Protein AF-A0AAN8LU54-F1 (afdb_monomer_lite)

Foldseek 3Di:
DVVVVLLVVLLVLLVVLLVCVVVDPVPDDLVRLLVNLVVLPAPSVQDDSVLSNVLSVVLSVPSPPDDSVCSVVSNVCSCVSRVPRDGPDDD

Radius o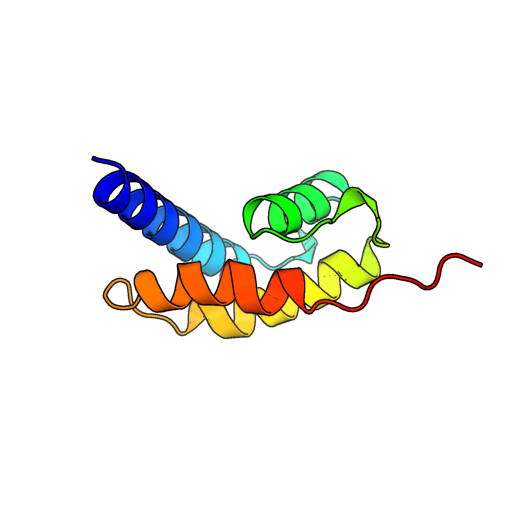f gyration: 13.21 Å; chains: 1; bounding box: 38×26×30 Å

Sequence (91 aa):
MIATRLNSHGIELLQLDRALSRHGLHQLDDSELRQACYVRGLDSGSLSINQCREWLSQWLQFSSRLKESEGSLLVHSMVLLSANYPKPYRH

Organism: NCBI:txid861788

Structure (mmCIF, N/CA/C/O backbone):
data_AF-A0AAN8LU54-F1
#
_entry.id   AF-A0AAN8LU54-F1
#
loop_
_atom_site.group_PDB
_atom_site.id
_atom_site.type_symbol
_atom_site.label_atom_id
_atom_site.label_alt_id
_atom_site.label_comp_id
_atom_site.label_asym_id
_atom_site.label_entity_id
_atom_site.label_seq_id
_atom_site.pdbx_PDB_ins_code
_atom_site.Cartn_x
_atom_site.Cartn_y
_atom_site.Cartn_z
_atom_site.occupancy
_atom_site.B_iso_or_equiv
_atom_site.auth_seq_id
_atom_site.auth_comp_id
_atom_site.auth_asym_id
_atom_site.auth_atom_id
_atom_site.pdbx_PDB_model_num
ATOM 1 N N . MET A 1 1 ? -11.757 18.079 13.543 1.00 73.38 1 MET A N 1
ATOM 2 C CA . MET A 1 1 ? -11.819 18.431 12.104 1.00 73.38 1 MET A CA 1
ATOM 3 C C . MET A 1 1 ? -10.797 17.650 11.269 1.00 73.38 1 MET A C 1
ATOM 5 O O . MET A 1 1 ? -11.216 16.972 10.344 1.00 73.38 1 MET A O 1
ATOM 9 N N . ILE A 1 2 ? -9.493 17.673 11.594 1.00 83.06 2 ILE A N 1
ATOM 10 C CA . ILE A 1 2 ? -8.455 16.947 10.822 1.00 83.06 2 ILE A CA 1
ATOM 11 C C . ILE A 1 2 ? -8.577 15.419 10.954 1.00 83.06 2 ILE A C 1
ATOM 13 O O . ILE A 1 2 ? -8.625 14.736 9.939 1.00 83.06 2 ILE A O 1
ATOM 17 N N . ALA A 1 3 ? -8.709 14.887 12.175 1.00 83.38 3 ALA A N 1
ATOM 18 C CA . ALA A 1 3 ? -8.833 13.441 12.401 1.00 83.38 3 ALA A CA 1
ATOM 19 C C . ALA A 1 3 ? -10.046 12.824 11.680 1.00 83.38 3 ALA A C 1
ATOM 21 O O . ALA A 1 3 ? -9.939 11.764 11.077 1.00 83.38 3 ALA A O 1
ATOM 22 N N . THR A 1 4 ? -11.184 13.525 11.678 1.00 86.94 4 THR A N 1
ATOM 23 C CA . THR A 1 4 ? -12.394 13.105 10.957 1.00 86.94 4 THR A CA 1
ATOM 24 C C . THR A 1 4 ? -12.148 13.022 9.454 1.00 86.94 4 THR A C 1
ATOM 26 O O . THR A 1 4 ? -12.459 12.004 8.851 1.00 86.94 4 THR A O 1
ATOM 29 N N . ARG A 1 5 ? -11.537 14.057 8.859 1.00 90.62 5 ARG A N 1
ATOM 30 C CA . ARG A 1 5 ? -11.210 14.077 7.424 1.00 90.62 5 ARG A CA 1
ATOM 31 C C . ARG A 1 5 ? -10.233 12.966 7.050 1.00 90.62 5 ARG A C 1
ATOM 33 O O . ARG A 1 5 ? -10.431 12.307 6.039 1.00 90.62 5 ARG A O 1
ATOM 40 N N . LEU A 1 6 ? -9.209 12.754 7.876 1.00 88.50 6 LEU A N 1
ATOM 41 C CA . LEU A 1 6 ? -8.226 11.695 7.670 1.00 88.50 6 LEU A CA 1
ATOM 42 C C . LEU A 1 6 ? -8.877 10.310 7.721 1.00 88.50 6 LEU A C 1
ATOM 44 O O . LEU A 1 6 ? -8.597 9.475 6.870 1.00 88.50 6 LEU A O 1
ATOM 48 N N . ASN A 1 7 ? -9.782 10.088 8.677 1.00 88.50 7 ASN A N 1
ATOM 49 C CA . ASN A 1 7 ? -10.500 8.825 8.796 1.00 88.50 7 ASN A CA 1
ATOM 50 C C . ASN A 1 7 ? -11.439 8.582 7.604 1.00 88.50 7 ASN A C 1
ATOM 52 O O . ASN A 1 7 ? -11.422 7.499 7.028 1.00 88.50 7 ASN A O 1
ATOM 56 N N . SER A 1 8 ? -12.211 9.595 7.190 1.00 90.94 8 SER A N 1
ATOM 57 C CA . SER A 1 8 ? -13.056 9.509 5.991 1.00 90.94 8 SER A CA 1
ATOM 58 C C . SER A 1 8 ? -12.235 9.160 4.752 1.00 90.94 8 SER A C 1
ATOM 60 O O . SER A 1 8 ? -12.583 8.231 4.030 1.00 90.94 8 SER A O 1
ATOM 62 N N . HIS A 1 9 ? -11.098 9.832 4.559 1.00 92.19 9 HIS A N 1
ATOM 63 C CA . HIS A 1 9 ? -10.226 9.566 3.422 1.00 92.19 9 HIS A CA 1
ATOM 64 C C . HIS A 1 9 ? -9.577 8.174 3.482 1.00 92.19 9 HIS A C 1
ATOM 66 O O . HIS A 1 9 ? -9.464 7.495 2.465 1.00 92.19 9 HIS A O 1
ATOM 72 N N . GLY A 1 10 ? -9.204 7.706 4.677 1.00 93.56 10 GLY A N 1
ATOM 73 C CA . GLY A 1 10 ? -8.719 6.340 4.876 1.00 93.56 10 GLY A CA 1
ATOM 74 C C . GLY A 1 10 ? -9.763 5.290 4.481 1.00 93.56 10 GLY A C 1
ATOM 75 O O . GLY A 1 10 ? -9.430 4.313 3.815 1.00 93.56 10 GLY A O 1
ATOM 76 N N . ILE A 1 11 ? -11.037 5.508 4.822 1.00 93.94 11 ILE A N 1
ATOM 77 C CA . ILE A 1 11 ? -12.132 4.608 4.428 1.00 93.94 11 ILE A CA 1
ATOM 78 C C . ILE A 1 11 ? -12.327 4.615 2.906 1.00 93.94 11 ILE A C 1
ATOM 80 O O . ILE A 1 11 ? -12.440 3.545 2.311 1.00 93.94 11 ILE A O 1
ATOM 84 N N . GLU A 1 12 ? -12.331 5.784 2.261 1.00 95.25 12 GLU A N 1
ATOM 85 C CA . GLU A 1 12 ? -12.416 5.894 0.794 1.00 95.25 12 GLU A CA 1
ATOM 86 C C . GLU A 1 12 ? -11.286 5.117 0.106 1.00 95.25 12 GLU A C 1
ATOM 88 O O . GLU A 1 12 ? -11.534 4.325 -0.808 1.00 95.25 12 GLU A O 1
ATOM 93 N N . LEU A 1 13 ? -10.052 5.284 0.591 1.00 96.12 13 LEU A N 1
ATOM 94 C CA . LEU A 1 13 ? -8.881 4.590 0.066 1.00 96.12 13 LEU A CA 1
ATOM 95 C C . LEU A 1 13 ? -8.977 3.069 0.263 1.00 96.12 13 LEU A C 1
ATOM 97 O O . LEU A 1 13 ? -8.635 2.313 -0.644 1.00 96.12 13 LEU A O 1
ATOM 101 N N . LEU A 1 14 ? -9.511 2.612 1.399 1.00 96.88 14 LEU A N 1
ATOM 102 C CA . LEU A 1 14 ? -9.761 1.192 1.657 1.00 96.88 14 LEU A CA 1
ATOM 103 C C . LEU A 1 14 ? -10.787 0.596 0.681 1.00 96.88 14 LEU A C 1
ATOM 105 O O . LEU A 1 14 ? -10.613 -0.528 0.203 1.00 96.88 14 LEU A O 1
ATOM 109 N N . GLN A 1 15 ? -11.858 1.326 0.352 1.00 95.94 15 GLN A N 1
ATOM 110 C CA . GLN A 1 15 ? -12.822 0.850 -0.648 1.00 95.94 15 GLN A CA 1
ATOM 111 C C . GLN A 1 15 ? -12.211 0.824 -2.051 1.00 95.94 15 GLN A C 1
ATOM 113 O O . GLN A 1 15 ? -12.439 -0.136 -2.795 1.00 95.94 15 GLN A O 1
ATOM 118 N N . LEU A 1 16 ? -11.395 1.827 -2.389 1.00 95.94 16 LEU A N 1
ATOM 119 C CA . LEU A 1 16 ? -10.632 1.858 -3.636 1.00 95.94 16 LEU A CA 1
ATOM 120 C C . LEU A 1 16 ? -9.693 0.646 -3.733 1.00 95.94 16 LEU A C 1
ATOM 122 O O . LEU A 1 16 ? -9.666 -0.022 -4.763 1.00 95.94 16 LEU A O 1
ATOM 126 N N . ASP A 1 17 ? -8.975 0.315 -2.659 1.00 97.31 17 ASP A N 1
ATOM 127 C CA . ASP A 1 17 ? -8.100 -0.860 -2.588 1.00 97.31 17 ASP A CA 1
ATOM 128 C C . ASP A 1 17 ? -8.861 -2.166 -2.819 1.00 97.31 17 ASP A C 1
ATOM 130 O O . ASP A 1 17 ? -8.422 -3.032 -3.577 1.00 97.31 17 ASP A O 1
ATOM 134 N N . ARG A 1 18 ? -10.035 -2.317 -2.202 1.00 96.31 18 ARG A N 1
ATOM 135 C CA . ARG A 1 18 ? -10.881 -3.501 -2.402 1.00 96.31 18 ARG A CA 1
ATOM 136 C C . ARG A 1 18 ? -11.377 -3.600 -3.843 1.00 96.31 18 ARG A C 1
ATOM 138 O O . ARG A 1 18 ? -11.400 -4.698 -4.395 1.00 96.31 18 ARG A O 1
ATOM 145 N N . ALA A 1 19 ? -11.772 -2.485 -4.459 1.00 95.69 19 ALA A N 1
ATOM 146 C CA . ALA A 1 19 ? -12.170 -2.458 -5.866 1.00 95.69 19 ALA A CA 1
ATOM 147 C C . ALA A 1 19 ? -11.000 -2.827 -6.785 1.00 95.69 19 ALA A C 1
ATOM 149 O O . ALA A 1 19 ? -11.129 -3.722 -7.621 1.00 95.69 19 ALA A O 1
ATOM 150 N N . LEU A 1 20 ? -9.836 -2.221 -6.556 1.00 96.00 20 LEU A N 1
ATOM 151 C CA . LEU A 1 20 ? -8.636 -2.471 -7.340 1.00 96.00 20 LEU A CA 1
ATOM 152 C C . LEU A 1 20 ? -8.128 -3.913 -7.181 1.00 96.00 20 LEU A C 1
ATOM 154 O O . LEU A 1 20 ? -7.706 -4.524 -8.157 1.00 96.00 20 LEU A O 1
ATOM 158 N N . SER A 1 21 ? -8.254 -4.501 -5.988 1.00 95.25 21 SER A N 1
ATOM 159 C CA . SER A 1 21 ? -7.936 -5.916 -5.743 1.00 95.25 21 SER A CA 1
ATOM 160 C C . SER A 1 21 ? -8.844 -6.867 -6.531 1.00 95.25 21 SER A C 1
ATOM 162 O O . SER A 1 21 ? -8.386 -7.916 -6.973 1.00 95.25 21 SER A O 1
ATOM 164 N N . ARG A 1 22 ? -10.124 -6.511 -6.729 1.00 94.56 22 ARG A N 1
ATOM 165 C CA . ARG A 1 22 ? -11.074 -7.315 -7.520 1.00 94.56 22 ARG A CA 1
ATOM 166 C C . ARG A 1 22 ? -10.865 -7.177 -9.026 1.00 94.56 22 ARG A C 1
ATOM 168 O O . ARG A 1 22 ? -11.118 -8.132 -9.750 1.00 94.56 22 ARG A O 1
ATOM 175 N N . HIS A 1 23 ? -10.479 -5.996 -9.505 1.00 91.62 23 HIS A N 1
ATOM 176 C CA . HIS A 1 23 ? -10.326 -5.720 -10.941 1.00 91.62 23 HIS A CA 1
ATOM 177 C C . HIS A 1 23 ? -8.911 -6.004 -11.456 1.00 91.62 23 HIS A C 1
ATOM 179 O O . HIS A 1 23 ? -8.731 -6.350 -12.620 1.00 91.62 23 HIS A O 1
ATOM 185 N N . GLY A 1 24 ? -7.921 -5.969 -10.567 1.00 91.88 24 GLY A N 1
ATOM 186 C CA . GLY A 1 24 ? -6.534 -6.287 -10.861 1.00 91.88 24 GLY A CA 1
ATOM 187 C C . GLY A 1 24 ? -5.759 -5.115 -11.465 1.00 91.88 24 GLY A C 1
ATOM 188 O O . GLY A 1 24 ? -6.274 -4.287 -12.208 1.00 91.88 24 GLY A O 1
ATOM 189 N N . LEU A 1 25 ? -4.455 -5.089 -11.185 1.00 94.31 25 LEU A N 1
ATOM 190 C CA . LEU A 1 25 ? -3.545 -4.019 -11.613 1.00 94.31 25 LEU A CA 1
ATOM 191 C C . LEU A 1 25 ? -3.260 -3.989 -13.121 1.00 94.31 25 LEU A C 1
ATOM 193 O O . LEU A 1 25 ? -2.568 -3.095 -13.596 1.00 94.31 25 LEU A O 1
ATOM 197 N N . HIS A 1 26 ? -3.693 -4.994 -13.878 1.00 92.44 26 HIS A N 1
ATOM 198 C CA . HIS A 1 26 ? -3.464 -5.063 -15.324 1.00 92.44 26 HIS A CA 1
ATOM 199 C C . HIS A 1 26 ? -4.330 -4.066 -16.105 1.00 92.44 26 HIS A C 1
ATOM 201 O O . HIS A 1 26 ? -4.020 -3.786 -17.255 1.00 92.44 26 HIS A O 1
ATOM 207 N N . GLN A 1 27 ? -5.392 -3.546 -15.483 1.00 92.06 27 GLN A N 1
ATOM 208 C CA . GLN A 1 27 ? -6.274 -2.545 -16.085 1.00 92.06 27 GLN A CA 1
ATOM 209 C C . GLN A 1 27 ? -5.729 -1.122 -15.968 1.00 92.06 27 GLN A C 1
ATOM 211 O O . GLN A 1 27 ? -6.226 -0.245 -16.660 1.00 92.06 27 GLN A O 1
ATOM 216 N N . LEU A 1 28 ? -4.738 -0.907 -15.097 1.00 96.62 28 LEU A N 1
ATOM 217 C CA . LEU A 1 28 ? -4.124 0.399 -14.908 1.00 96.62 28 LEU A CA 1
ATOM 218 C C . LEU A 1 28 ? -3.033 0.628 -15.947 1.00 96.62 28 LEU A C 1
ATOM 220 O O . LEU A 1 28 ? -2.136 -0.215 -16.097 1.00 96.62 28 LEU A O 1
ATOM 224 N N . ASP A 1 29 ? -3.077 1.791 -16.587 1.00 97.25 29 ASP A N 1
ATOM 225 C CA . ASP A 1 29 ? -1.941 2.296 -17.346 1.00 97.25 29 ASP A CA 1
ATOM 226 C C . ASP A 1 29 ? -0.801 2.774 -16.421 1.00 97.25 29 ASP A C 1
ATOM 228 O O . ASP A 1 29 ? -0.901 2.790 -15.189 1.00 97.25 29 ASP A O 1
ATOM 232 N N . ASP A 1 30 ? 0.330 3.144 -17.018 1.00 97.94 30 ASP A N 1
ATOM 233 C CA . ASP A 1 30 ? 1.525 3.564 -16.284 1.00 97.94 30 ASP A CA 1
ATOM 234 C C . ASP A 1 30 ? 1.307 4.833 -15.438 1.00 97.94 30 ASP A C 1
ATOM 236 O O . ASP A 1 30 ? 1.915 4.980 -14.372 1.00 97.94 30 ASP A O 1
ATOM 240 N N . SER A 1 31 ? 0.451 5.752 -15.892 1.00 97.56 31 SER A N 1
ATOM 241 C CA . SER A 1 31 ? 0.119 6.984 -15.172 1.00 97.56 31 SER A CA 1
ATOM 242 C C . SER A 1 31 ? -0.778 6.683 -13.976 1.00 97.56 31 SER A C 1
ATOM 244 O O . SER A 1 31 ? -0.477 7.086 -12.848 1.00 97.56 31 SER A O 1
ATOM 246 N N . GLU A 1 32 ? -1.828 5.895 -14.194 1.00 97.75 32 GLU A N 1
ATOM 247 C CA . GLU A 1 32 ? -2.765 5.463 -13.162 1.00 97.75 32 GLU A CA 1
ATOM 248 C C . GLU A 1 32 ? -2.064 4.642 -12.079 1.00 97.75 32 GLU A C 1
ATOM 250 O O . GLU A 1 32 ? -2.319 4.830 -10.888 1.00 97.75 32 GLU A O 1
ATOM 255 N N . LEU A 1 33 ? -1.121 3.779 -12.463 1.00 97.94 33 LEU A N 1
ATOM 256 C CA . LEU A 1 33 ? -0.321 2.993 -11.531 1.00 97.94 33 LEU A CA 1
ATOM 257 C C . LEU A 1 33 ? 0.549 3.885 -10.631 1.00 97.94 33 LEU A C 1
ATOM 259 O O . LEU A 1 33 ? 0.592 3.691 -9.409 1.00 97.94 33 LEU A O 1
ATOM 263 N N . ARG A 1 34 ? 1.224 4.888 -11.210 1.00 97.81 34 ARG A N 1
ATOM 264 C CA . ARG A 1 34 ? 2.013 5.863 -10.441 1.00 97.81 34 ARG A CA 1
ATOM 265 C C . ARG A 1 34 ? 1.127 6.681 -9.516 1.00 97.81 34 ARG A C 1
ATOM 267 O O . ARG A 1 34 ? 1.496 6.874 -8.357 1.00 97.81 34 ARG A O 1
ATOM 274 N N . GLN A 1 35 ? -0.033 7.119 -9.995 1.00 97.94 35 GLN A N 1
ATOM 275 C CA . GLN A 1 35 ? -0.980 7.883 -9.194 1.00 97.94 35 GLN A CA 1
ATOM 276 C C . GLN A 1 35 ? -1.523 7.045 -8.034 1.00 97.94 35 GLN A C 1
ATOM 278 O O . GLN A 1 35 ? -1.568 7.521 -6.901 1.00 97.94 35 GLN A O 1
ATOM 283 N N . ALA A 1 36 ? -1.865 5.779 -8.281 1.00 97.69 36 ALA A N 1
ATOM 284 C CA . ALA A 1 36 ? -2.314 4.853 -7.250 1.00 97.69 36 ALA A CA 1
ATOM 285 C C . ALA A 1 36 ? -1.246 4.659 -6.160 1.00 97.69 36 ALA A C 1
ATOM 287 O O . ALA A 1 36 ? -1.570 4.669 -4.972 1.00 97.69 36 ALA A O 1
ATOM 288 N N . CYS A 1 37 ? 0.029 4.555 -6.527 1.00 97.44 37 CYS A N 1
ATOM 289 C CA . CYS A 1 37 ? 1.116 4.513 -5.549 1.00 97.44 37 CYS A CA 1
ATOM 290 C C . CYS A 1 37 ? 1.263 5.843 -4.787 1.00 97.44 37 CYS A C 1
ATOM 292 O O . CYS A 1 37 ? 1.392 5.849 -3.562 1.00 97.44 37 CYS A O 1
ATOM 294 N N . TYR A 1 38 ? 1.183 6.970 -5.500 1.00 97.00 38 TYR A N 1
ATOM 295 C CA . TYR A 1 38 ? 1.369 8.308 -4.939 1.00 97.00 38 TYR A CA 1
ATOM 296 C C . TYR A 1 38 ? 0.333 8.654 -3.869 1.00 97.00 38 TYR A C 1
ATOM 298 O O . TYR A 1 38 ? 0.693 9.092 -2.777 1.00 97.00 38 TYR A O 1
ATOM 306 N N . VAL A 1 39 ? -0.954 8.387 -4.123 1.00 95.94 39 VAL A N 1
ATOM 307 C CA . VAL A 1 39 ? -2.021 8.656 -3.137 1.00 95.94 39 VAL A CA 1
ATOM 308 C C . VAL A 1 39 ? -1.884 7.814 -1.865 1.00 95.94 39 VAL A C 1
ATOM 310 O O . VAL A 1 39 ? -2.425 8.179 -0.827 1.00 95.94 39 VAL A O 1
ATOM 313 N N . ARG A 1 40 ? -1.132 6.707 -1.924 1.00 95.94 40 ARG A N 1
ATOM 314 C CA . ARG A 1 40 ? -0.806 5.852 -0.772 1.00 95.94 40 ARG A CA 1
ATOM 315 C C . ARG A 1 40 ? 0.511 6.245 -0.089 1.00 95.94 40 ARG A C 1
ATOM 317 O O . ARG A 1 40 ? 0.951 5.565 0.832 1.00 95.94 40 ARG A O 1
ATOM 324 N N . GLY A 1 41 ? 1.115 7.358 -0.507 1.00 94.62 41 GLY A N 1
ATOM 325 C CA . GLY A 1 41 ? 2.286 7.965 0.119 1.00 94.62 41 GLY A CA 1
ATOM 326 C C . GLY A 1 41 ? 3.633 7.522 -0.452 1.00 94.62 41 GLY A C 1
ATOM 327 O O . GLY A 1 41 ? 4.658 7.929 0.093 1.00 94.62 41 GLY A O 1
ATOM 328 N N . LEU A 1 42 ? 3.661 6.698 -1.507 1.00 96.44 42 LEU A N 1
ATOM 329 C CA . LEU A 1 42 ? 4.900 6.298 -2.182 1.00 96.44 42 LEU A CA 1
ATOM 330 C C . LEU A 1 42 ? 5.378 7.406 -3.128 1.00 96.44 42 LEU A C 1
ATOM 332 O O . LEU A 1 42 ? 4.594 7.920 -3.923 1.00 96.44 42 LEU A O 1
ATOM 336 N N . ASP A 1 43 ? 6.674 7.724 -3.111 1.00 94.56 43 ASP A N 1
ATOM 337 C CA . ASP A 1 43 ? 7.298 8.588 -4.125 1.00 94.56 43 ASP A CA 1
ATOM 338 C C . ASP A 1 43 ? 7.417 7.846 -5.467 1.00 94.56 43 ASP A C 1
ATOM 340 O O . ASP A 1 43 ? 8.484 7.402 -5.884 1.00 94.56 43 ASP A O 1
ATOM 344 N N . SER A 1 44 ? 6.286 7.659 -6.140 1.00 94.31 44 SER A N 1
ATOM 345 C CA . SER A 1 44 ? 6.196 6.875 -7.370 1.00 94.31 44 SER A CA 1
ATOM 346 C C . SER A 1 44 ? 6.889 7.532 -8.562 1.00 94.31 44 SER A C 1
ATOM 348 O O . SER A 1 44 ? 7.181 6.844 -9.536 1.00 94.31 44 SER A O 1
ATOM 350 N N . GLY A 1 45 ? 7.188 8.835 -8.509 1.00 92.38 45 GLY A N 1
ATOM 351 C CA . GLY A 1 45 ? 7.896 9.560 -9.569 1.00 92.38 45 GLY A CA 1
ATOM 352 C C . GLY A 1 45 ? 9.357 9.134 -9.729 1.00 92.38 45 GLY A C 1
ATOM 353 O O . GLY A 1 45 ? 9.880 9.154 -10.841 1.00 92.38 45 GLY A O 1
ATOM 354 N N . SER A 1 46 ? 10.006 8.700 -8.644 1.00 91.44 46 SER A N 1
ATOM 355 C CA . SER A 1 46 ? 11.402 8.244 -8.663 1.00 91.44 46 SER A CA 1
ATOM 356 C C . SER A 1 46 ? 11.570 6.748 -8.954 1.00 91.44 46 SER A C 1
ATOM 358 O O . SER A 1 46 ? 12.699 6.275 -9.086 1.00 91.44 46 SER A O 1
ATOM 360 N N . LEU A 1 47 ? 10.469 6.003 -9.082 1.00 93.81 47 LEU A N 1
ATOM 361 C CA . LEU A 1 47 ? 10.470 4.551 -9.256 1.00 93.81 47 LEU A CA 1
ATOM 362 C C . LEU A 1 47 ? 10.204 4.131 -10.704 1.00 93.81 47 LEU A C 1
ATOM 364 O O . LEU A 1 47 ? 9.555 4.834 -11.485 1.00 93.81 47 LEU A O 1
ATOM 368 N N . SER A 1 48 ? 10.657 2.933 -11.067 1.00 95.62 48 SER A N 1
ATOM 369 C CA . SER A 1 48 ? 10.197 2.276 -12.293 1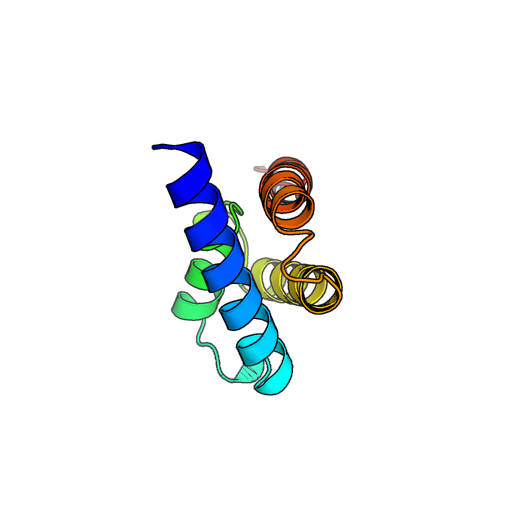.00 95.62 48 SER A CA 1
ATOM 370 C C . SER A 1 48 ? 8.727 1.851 -12.171 1.00 95.62 48 SER A C 1
ATOM 372 O O . SER A 1 48 ? 8.191 1.676 -11.074 1.00 95.62 48 SER A O 1
ATOM 374 N N . ILE A 1 49 ? 8.069 1.636 -13.312 1.00 96.19 49 ILE A N 1
ATOM 375 C CA . ILE A 1 49 ? 6.691 1.121 -13.355 1.00 96.19 49 ILE A CA 1
ATOM 376 C C . ILE A 1 49 ? 6.591 -0.258 -12.698 1.00 96.19 49 ILE A C 1
ATOM 378 O O . ILE A 1 49 ? 5.651 -0.517 -11.951 1.00 96.19 49 ILE A O 1
ATOM 382 N N . ASN A 1 50 ? 7.589 -1.122 -12.901 1.00 95.81 50 ASN A N 1
ATOM 383 C CA . ASN A 1 50 ? 7.618 -2.446 -12.279 1.00 95.81 50 ASN A CA 1
ATOM 384 C C . ASN A 1 50 ? 7.687 -2.358 -10.749 1.00 95.81 50 ASN A C 1
ATOM 386 O O . ASN A 1 50 ? 6.935 -3.056 -10.075 1.00 95.81 50 ASN A O 1
ATOM 390 N N . GLN A 1 51 ? 8.504 -1.451 -10.203 1.00 96.31 51 GLN A N 1
ATOM 391 C CA . GLN A 1 51 ? 8.558 -1.191 -8.758 1.00 96.31 51 GLN A CA 1
ATOM 392 C C . GLN A 1 51 ? 7.224 -0.663 -8.218 1.00 96.31 51 GLN A C 1
ATOM 394 O O . GLN A 1 51 ? 6.750 -1.137 -7.188 1.00 96.31 51 GLN A O 1
ATOM 399 N N . CYS A 1 52 ? 6.579 0.265 -8.935 1.00 97.00 52 CYS A N 1
ATOM 400 C CA . CYS A 1 52 ? 5.241 0.745 -8.575 1.00 97.00 52 CYS A CA 1
ATOM 401 C C . CYS A 1 52 ? 4.224 -0.409 -8.554 1.00 97.00 52 CYS A C 1
ATOM 403 O O . CYS A 1 52 ? 3.442 -0.536 -7.615 1.00 97.00 52 CYS A O 1
ATOM 405 N N . ARG A 1 53 ? 4.258 -1.287 -9.565 1.00 97.38 53 ARG A N 1
ATOM 406 C CA . ARG A 1 53 ? 3.343 -2.431 -9.691 1.00 97.38 53 ARG A CA 1
ATOM 407 C C . ARG A 1 53 ? 3.538 -3.431 -8.561 1.00 97.38 53 ARG A C 1
ATOM 409 O O . ARG A 1 53 ? 2.559 -3.885 -7.974 1.00 97.38 53 ARG A O 1
ATOM 416 N N . GLU A 1 54 ? 4.788 -3.761 -8.258 1.00 96.88 54 GLU A N 1
ATOM 417 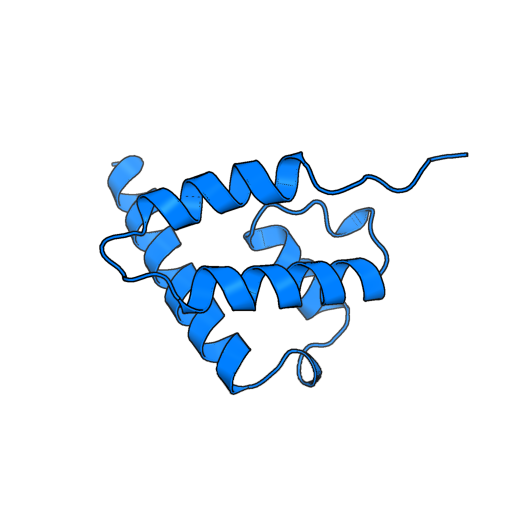C CA . GLU A 1 54 ? 5.139 -4.669 -7.172 1.00 96.88 54 GLU A CA 1
ATOM 418 C C . GLU A 1 54 ? 4.694 -4.108 -5.820 1.00 96.88 54 GLU A C 1
ATOM 420 O O . GLU A 1 54 ? 3.985 -4.787 -5.074 1.00 96.88 54 GLU A O 1
ATOM 425 N N . TRP A 1 55 ? 5.037 -2.849 -5.536 1.00 97.38 55 TRP A N 1
ATOM 426 C CA . TRP A 1 55 ? 4.657 -2.192 -4.290 1.00 97.38 55 TRP A CA 1
ATOM 427 C C . TRP A 1 55 ? 3.139 -2.130 -4.123 1.00 97.38 55 TRP A C 1
ATOM 429 O O . TRP A 1 55 ? 2.614 -2.500 -3.074 1.00 97.38 55 TRP A O 1
ATOM 439 N N . LEU A 1 56 ? 2.413 -1.729 -5.171 1.00 97.81 56 LEU A N 1
ATOM 440 C CA . LEU A 1 56 ? 0.957 -1.641 -5.126 1.00 97.81 56 LEU A CA 1
ATOM 441 C C . LEU A 1 56 ? 0.314 -3.022 -4.958 1.00 97.81 56 LEU A C 1
ATOM 443 O O . LEU A 1 56 ? -0.660 -3.157 -4.225 1.00 97.81 56 LEU A O 1
ATOM 447 N N . SER A 1 57 ? 0.875 -4.067 -5.570 1.00 97.44 57 SER A N 1
ATOM 448 C CA . SER A 1 57 ? 0.418 -5.444 -5.355 1.00 97.44 57 SER A CA 1
ATOM 449 C C . SER A 1 57 ? 0.566 -5.862 -3.889 1.00 97.44 57 SER A C 1
ATOM 451 O O . SER A 1 57 ? -0.369 -6.413 -3.308 1.00 97.44 57 SER A O 1
ATOM 453 N N . GLN A 1 58 ? 1.715 -5.582 -3.269 1.00 96.62 58 GLN A N 1
ATOM 454 C CA . GLN A 1 58 ? 1.953 -5.879 -1.852 1.00 96.62 58 GLN A CA 1
ATOM 455 C C . GLN A 1 58 ? 1.030 -5.061 -0.939 1.00 96.62 58 GLN A C 1
ATOM 457 O O . GLN A 1 58 ? 0.432 -5.609 -0.012 1.00 96.62 58 GLN A O 1
ATOM 462 N N . TRP A 1 59 ? 0.851 -3.773 -1.243 1.00 97.81 59 TRP A N 1
ATOM 463 C CA . TRP A 1 59 ? -0.080 -2.895 -0.541 1.00 97.81 59 TRP A CA 1
ATOM 464 C C . TRP A 1 59 ? -1.499 -3.467 -0.541 1.00 97.81 59 TRP A C 1
ATOM 466 O O . TRP A 1 59 ? -2.096 -3.620 0.521 1.00 97.81 59 TRP A O 1
ATOM 476 N N . LEU A 1 60 ? -2.020 -3.849 -1.711 1.00 97.50 60 LEU A N 1
ATOM 477 C CA . LEU A 1 60 ? -3.377 -4.378 -1.850 1.00 97.50 60 LEU A CA 1
ATOM 478 C C . LEU A 1 60 ? -3.574 -5.707 -1.113 1.00 97.50 60 LEU A C 1
ATOM 480 O O . LEU A 1 60 ? -4.640 -5.940 -0.542 1.00 97.50 60 LEU A O 1
ATOM 484 N N . GLN A 1 61 ? -2.555 -6.571 -1.065 1.00 95.88 61 GLN A N 1
ATOM 485 C CA . GLN A 1 61 ? -2.611 -7.803 -0.267 1.00 95.88 61 GLN A CA 1
ATOM 486 C C . GLN A 1 61 ? -2.755 -7.526 1.234 1.00 95.88 61 GLN A C 1
ATOM 488 O O . GLN A 1 61 ? -3.396 -8.309 1.937 1.00 95.88 61 GLN A O 1
ATOM 493 N N . PHE A 1 62 ? -2.168 -6.431 1.720 1.00 96.62 62 PHE A N 1
ATOM 494 C CA . PHE A 1 62 ? -2.286 -5.982 3.102 1.00 96.62 62 PHE A CA 1
ATOM 495 C C . PHE A 1 62 ? -3.616 -5.261 3.354 1.00 96.62 62 PHE A C 1
ATOM 497 O O . PHE A 1 62 ? -4.399 -5.691 4.203 1.00 96.62 62 PHE A O 1
ATOM 504 N N . SER A 1 63 ? -3.900 -4.192 2.609 1.00 97.31 63 SER A N 1
ATOM 505 C CA . SER A 1 63 ? -5.017 -3.294 2.904 1.00 97.31 63 SER A CA 1
ATOM 506 C C . SER A 1 63 ? -6.379 -3.949 2.685 1.00 97.31 63 SER A C 1
ATOM 508 O O . SER A 1 63 ? -7.299 -3.707 3.462 1.00 97.31 6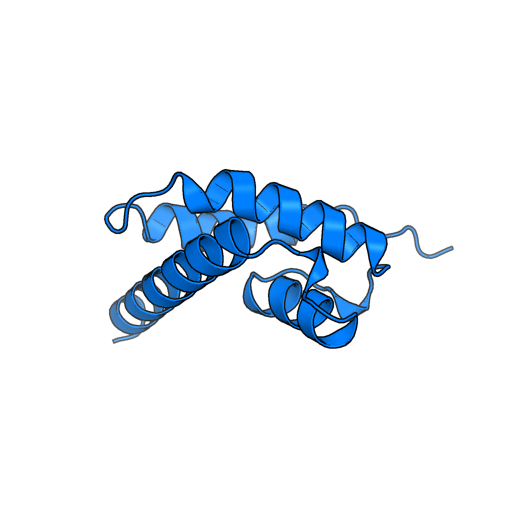3 SER A O 1
ATOM 510 N N . SER A 1 64 ? -6.510 -4.864 1.716 1.00 93.62 64 SER A N 1
ATOM 511 C CA . SER A 1 64 ? -7.759 -5.605 1.473 1.00 93.62 64 SER A CA 1
ATOM 512 C C . SER A 1 64 ? -8.221 -6.462 2.659 1.00 93.62 64 SER A C 1
ATOM 514 O O . SER A 1 64 ? -9.406 -6.787 2.746 1.00 93.62 64 SER A O 1
ATOM 516 N N . ARG A 1 65 ? -7.314 -6.804 3.585 1.00 94.56 65 ARG A N 1
ATOM 517 C CA . ARG A 1 65 ? -7.611 -7.597 4.790 1.00 94.56 65 ARG A CA 1
ATOM 518 C C . ARG A 1 65 ? -8.100 -6.749 5.962 1.00 94.56 65 ARG A C 1
ATOM 520 O O . ARG A 1 65 ? -8.594 -7.313 6.936 1.00 94.56 65 ARG A O 1
ATOM 527 N N . LEU A 1 66 ? -7.965 -5.426 5.880 1.00 96.81 66 LEU A N 1
ATOM 528 C CA . LEU A 1 66 ? -8.361 -4.520 6.951 1.00 96.81 66 LEU A CA 1
ATOM 529 C C . LEU A 1 66 ? -9.876 -4.296 6.969 1.00 96.81 66 LEU A C 1
ATOM 531 O O . LEU A 1 66 ? -10.543 -4.171 5.932 1.00 96.81 66 LEU A O 1
ATOM 535 N N . LYS A 1 67 ? -10.421 -4.203 8.179 1.00 95.19 67 LYS A N 1
ATOM 536 C CA . LYS A 1 67 ? -11.790 -3.760 8.451 1.00 95.19 67 LYS A CA 1
ATOM 537 C C . LYS A 1 67 ? -11.844 -2.234 8.475 1.00 95.19 67 LYS A C 1
ATOM 539 O O . LYS A 1 67 ? -10.854 -1.561 8.735 1.00 95.19 67 LYS A O 1
ATOM 544 N N . GLU A 1 68 ? -13.028 -1.666 8.280 1.00 92.69 68 GLU A N 1
ATOM 545 C CA . GLU A 1 68 ? -13.213 -0.204 8.336 1.00 92.69 68 GLU A CA 1
ATOM 546 C C . GLU A 1 68 ? -12.918 0.373 9.728 1.00 92.69 68 GLU A C 1
ATOM 548 O O . GLU A 1 68 ? -12.396 1.478 9.848 1.00 92.69 68 GLU A O 1
ATOM 553 N N . SER A 1 69 ? -13.150 -0.414 10.784 1.00 93.56 69 SER A N 1
ATOM 554 C CA . SER A 1 69 ? -12.756 -0.075 12.157 1.00 93.56 69 SER A CA 1
ATOM 555 C C . SER A 1 69 ? -11.237 0.032 12.353 1.00 93.56 69 SER A C 1
ATOM 557 O O . SER A 1 69 ? -10.790 0.552 13.370 1.00 93.56 69 SER A O 1
ATOM 559 N N . GLU A 1 70 ? -10.439 -0.463 11.403 1.00 94.50 70 GLU A N 1
ATOM 560 C CA . GLU A 1 70 ? -8.973 -0.478 11.437 1.00 94.50 70 GLU A CA 1
ATOM 561 C C . GLU A 1 70 ? -8.365 0.634 10.561 1.00 94.50 70 GLU A C 1
ATOM 563 O O . GLU A 1 70 ? -7.188 0.579 10.205 1.00 94.50 70 GLU A O 1
ATOM 568 N N . GLY A 1 71 ? -9.137 1.682 10.241 1.00 91.81 71 GLY A N 1
ATOM 569 C CA . GLY A 1 71 ? -8.676 2.819 9.433 1.00 91.81 71 GLY A CA 1
ATOM 570 C C . GLY A 1 71 ? -7.403 3.487 9.970 1.00 91.81 71 GLY A C 1
ATOM 571 O O . GLY A 1 71 ? -6.526 3.863 9.194 1.00 91.81 71 GLY A O 1
ATOM 572 N N . SER A 1 72 ? -7.228 3.553 11.294 1.00 92.19 72 SER A N 1
ATOM 573 C CA . SER A 1 72 ? -5.979 4.041 11.893 1.00 92.19 72 SER A CA 1
ATOM 574 C C . SER A 1 72 ? -4.771 3.206 11.465 1.00 92.19 72 SER A C 1
ATOM 576 O O . SER A 1 72 ? -3.743 3.782 11.120 1.00 92.19 72 SER A O 1
ATOM 578 N N . LEU A 1 73 ? -4.880 1.873 11.446 1.00 95.31 73 LEU A N 1
ATOM 579 C CA . LEU A 1 73 ? -3.786 0.997 11.018 1.00 95.31 73 LEU A CA 1
ATOM 580 C C . LEU A 1 73 ? -3.449 1.234 9.544 1.00 95.31 73 LEU A C 1
ATOM 582 O O . LEU A 1 73 ? -2.276 1.396 9.226 1.00 95.31 73 LEU A O 1
ATOM 586 N N . LEU A 1 74 ? -4.460 1.354 8.674 1.00 96.06 74 LEU A N 1
ATOM 587 C CA . LEU A 1 74 ? -4.265 1.674 7.256 1.00 96.06 74 LEU A CA 1
ATOM 588 C C . LEU A 1 74 ? -3.415 2.940 7.081 1.00 96.06 74 LEU A C 1
ATOM 590 O O . LEU A 1 74 ? -2.394 2.909 6.398 1.00 96.06 74 LEU A O 1
ATOM 594 N N . VAL A 1 75 ? -3.807 4.038 7.733 1.00 93.50 75 VAL A N 1
ATOM 595 C CA . VAL A 1 75 ? -3.136 5.337 7.578 1.00 93.50 75 VAL A CA 1
ATOM 596 C C . VAL A 1 75 ? -1.715 5.323 8.155 1.00 93.50 75 VAL A C 1
ATOM 598 O O . VAL A 1 75 ? -0.809 5.897 7.555 1.00 93.50 75 VAL A O 1
ATOM 601 N N . HIS A 1 76 ? -1.475 4.638 9.279 1.00 94.69 76 HIS A N 1
ATOM 602 C CA . HIS A 1 76 ? -0.111 4.482 9.806 1.00 94.69 76 HIS A CA 1
ATOM 603 C C . HIS A 1 76 ? 0.752 3.616 8.883 1.00 94.69 76 HIS A C 1
ATOM 605 O O . HIS A 1 76 ? 1.917 3.935 8.643 1.00 94.69 76 HIS A O 1
ATOM 611 N N . SER A 1 77 ? 0.182 2.551 8.320 1.00 96.06 77 SER A N 1
ATOM 612 C CA . SER A 1 77 ? 0.869 1.687 7.365 1.00 96.06 77 SER A CA 1
ATOM 613 C C . SER A 1 77 ? 1.217 2.401 6.064 1.00 96.06 77 SER A C 1
ATOM 615 O O . SER A 1 77 ? 2.272 2.098 5.516 1.00 96.06 77 SER A O 1
ATOM 617 N N . MET A 1 78 ? 0.417 3.371 5.595 1.00 95.06 78 MET A N 1
ATOM 618 C CA . MET A 1 78 ? 0.798 4.220 4.452 1.00 95.06 78 MET A CA 1
ATOM 619 C C . MET A 1 78 ? 2.165 4.860 4.700 1.00 95.06 78 MET A C 1
ATOM 621 O O . MET A 1 78 ? 3.065 4.720 3.882 1.00 95.06 78 MET A O 1
ATOM 625 N N . VA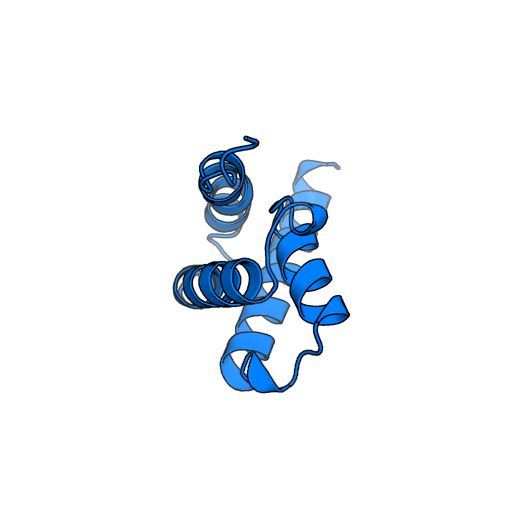L A 1 79 ? 2.348 5.486 5.868 1.00 94.69 79 VAL A N 1
ATOM 626 C CA . VAL A 1 79 ? 3.611 6.142 6.240 1.00 94.69 79 VAL A CA 1
ATOM 627 C C . VAL A 1 79 ? 4.730 5.122 6.432 1.00 94.69 79 VAL A C 1
ATOM 629 O O . VAL A 1 79 ? 5.814 5.287 5.880 1.00 94.69 79 VAL A O 1
ATOM 632 N N . LEU A 1 80 ? 4.484 4.060 7.206 1.00 95.81 80 LEU A N 1
ATOM 633 C CA . LEU A 1 80 ? 5.510 3.067 7.527 1.00 95.81 80 LEU A CA 1
ATOM 634 C C . LEU A 1 80 ? 6.016 2.340 6.278 1.00 95.81 80 LEU A C 1
ATOM 636 O O . LEU A 1 80 ? 7.222 2.170 6.125 1.00 95.81 80 LEU A O 1
ATOM 640 N N . LEU A 1 81 ? 5.126 1.916 5.383 1.00 95.12 81 LEU A N 1
ATOM 641 C CA . LEU A 1 81 ? 5.506 1.141 4.203 1.00 95.12 81 LEU A CA 1
ATOM 642 C C . LEU A 1 81 ? 6.067 2.022 3.087 1.00 95.12 81 LEU A C 1
ATOM 644 O O . LEU A 1 81 ? 6.951 1.572 2.359 1.00 95.12 81 LEU A O 1
ATOM 648 N N . SER A 1 82 ? 5.596 3.264 2.944 1.00 94.31 82 SER A N 1
ATOM 649 C CA . SER A 1 82 ? 6.115 4.156 1.909 1.00 94.31 82 SER A CA 1
ATOM 650 C C . SER A 1 82 ? 7.463 4.772 2.285 1.00 94.31 82 SER A C 1
ATOM 652 O O . SER A 1 82 ? 8.369 4.809 1.454 1.00 94.31 82 SER A O 1
ATOM 654 N N . ALA A 1 83 ? 7.643 5.195 3.542 1.00 92.88 83 ALA A N 1
ATOM 655 C CA . ALA A 1 83 ? 8.887 5.815 4.002 1.00 92.88 83 ALA A CA 1
ATOM 656 C C . ALA A 1 83 ? 10.065 4.830 4.032 1.00 92.88 83 ALA A C 1
ATOM 658 O O . ALA A 1 83 ? 11.214 5.244 3.883 1.00 92.88 83 ALA A O 1
ATOM 659 N N . ASN A 1 84 ? 9.777 3.537 4.206 1.00 92.44 84 ASN A N 1
ATOM 660 C CA . ASN A 1 84 ? 10.777 2.471 4.230 1.00 92.44 84 ASN A CA 1
ATOM 661 C C . ASN A 1 84 ? 10.933 1.750 2.882 1.00 92.44 84 ASN A C 1
ATOM 663 O O . ASN A 1 84 ? 11.655 0.755 2.812 1.00 92.44 84 ASN A O 1
ATOM 667 N N . TYR A 1 85 ? 10.285 2.217 1.808 1.00 93.06 85 TYR A N 1
ATOM 668 C CA . TYR A 1 85 ? 10.481 1.603 0.498 1.00 93.06 85 TYR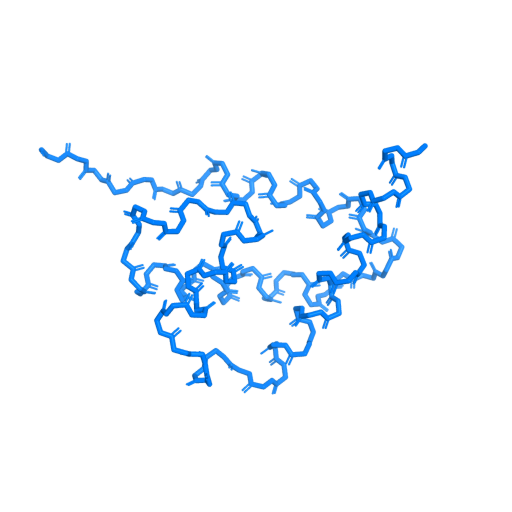 A CA 1
ATOM 669 C C . TYR A 1 85 ? 11.901 1.887 -0.029 1.00 93.06 85 TYR A C 1
ATOM 671 O O . TYR A 1 85 ? 12.339 3.044 0.006 1.00 93.06 85 TYR A O 1
ATOM 679 N N . PRO A 1 86 ? 12.641 0.871 -0.523 1.00 87.62 86 PRO A N 1
ATOM 680 C CA . PRO A 1 86 ? 14.005 1.056 -1.001 1.00 87.62 86 PRO A CA 1
ATOM 681 C C . PRO A 1 86 ? 14.069 2.091 -2.121 1.00 87.62 86 PRO A C 1
ATOM 683 O O . PRO A 1 86 ? 13.436 1.948 -3.168 1.00 87.62 86 PRO A O 1
ATOM 686 N N . LYS A 1 87 ? 14.868 3.138 -1.914 1.00 76.56 87 LYS A N 1
ATOM 687 C CA . LYS A 1 87 ? 15.129 4.121 -2.965 1.00 76.56 87 LYS A CA 1
ATOM 688 C C . LYS A 1 87 ? 16.110 3.515 -3.968 1.00 76.56 87 LYS A C 1
ATOM 690 O O . LYS A 1 87 ? 17.096 2.914 -3.535 1.00 76.56 87 LYS A O 1
ATOM 695 N N . PRO A 1 88 ? 15.887 3.670 -5.284 1.00 68.06 88 PRO A N 1
ATOM 696 C CA . PRO A 1 88 ? 16.885 3.274 -6.262 1.00 68.06 88 PRO A CA 1
ATOM 697 C C . PRO A 1 88 ? 18.191 4.018 -5.965 1.00 68.06 88 PRO A C 1
ATOM 699 O O . PRO A 1 88 ? 18.183 5.233 -5.743 1.00 68.06 88 PRO A O 1
ATOM 702 N N . TYR A 1 89 ? 19.302 3.280 -5.914 1.00 58.94 89 TYR A N 1
ATOM 703 C CA . TYR A 1 89 ? 20.625 3.874 -5.761 1.00 58.94 89 TYR A CA 1
ATOM 704 C C . TYR A 1 89 ? 20.839 4.876 -6.898 1.00 58.94 89 TYR A C 1
ATOM 706 O O . TYR A 1 89 ? 20.798 4.517 -8.074 1.00 58.94 89 TYR A O 1
ATOM 714 N N . ARG A 1 90 ? 21.034 6.147 -6.540 1.00 56.66 90 ARG A N 1
ATOM 715 C CA . ARG A 1 90 ? 21.510 7.165 -7.475 1.00 56.66 90 ARG A CA 1
ATOM 716 C C . ARG A 1 90 ? 23.021 6.966 -7.597 1.00 56.66 90 ARG A C 1
ATOM 718 O O . ARG A 1 90 ? 23.732 7.281 -6.646 1.00 56.66 90 ARG A O 1
ATOM 725 N N . HIS A 1 91 ? 23.463 6.358 -8.696 1.00 42.84 91 HIS A N 1
ATOM 726 C CA . HIS A 1 91 ? 24.862 6.418 -9.126 1.00 42.84 91 HIS A CA 1
ATOM 727 C C . HIS A 1 91 ? 25.195 7.825 -9.618 1.00 42.84 91 HIS A C 1
ATOM 729 O O . HIS A 1 91 ? 24.316 8.429 -10.277 1.00 42.84 91 HIS A O 1
#

Secondary structure (DSSP, 8-state):
-HHHHHHHHHHHHHHHHHHHHHH-GGG--HHHHHHHHHHTT--GGGS-HHHHHHHHHHHHHHHTT--GGGHHHHHHHHHHHHHTSPPPP--

InterPro domains:
  IPR033122 LETM1-like, ribosome-binding domain [PF07766] (2-80)
  IPR033122 LETM1-like, ribosome-binding domain [PS51758] (1-91)
  IPR044202 LETM1/MDM38-like [PTHR14009] (5-86)

pLDDT: mean 92.52, std 8.93, range [42.84, 97.94]